Protein AF-A0A2E7FZ31-F1 (afdb_monomer)

Structure (mmCIF, N/CA/C/O backbone):
data_AF-A0A2E7FZ31-F1
#
_entry.id   AF-A0A2E7FZ31-F1
#
loop_
_atom_site.group_PDB
_atom_site.id
_atom_site.type_symbol
_atom_site.label_atom_id
_atom_site.label_alt_id
_atom_site.label_comp_id
_atom_site.label_asym_id
_atom_site.label_entity_id
_atom_site.label_seq_id
_atom_site.pdbx_PDB_ins_code
_atom_site.Cartn_x
_atom_site.Cartn_y
_atom_site.Cartn_z
_atom_site.occupancy
_atom_site.B_iso_or_equiv
_atom_site.auth_seq_id
_atom_site.auth_comp_id
_atom_site.auth_asym_id
_atom_site.auth_atom_id
_atom_site.pdbx_PDB_model_num
ATOM 1 N N . MET A 1 1 ? -2.827 -1.185 -4.726 1.00 63.62 1 MET A N 1
ATOM 2 C CA . MET A 1 1 ? -2.260 -2.531 -4.470 1.00 63.62 1 MET A CA 1
ATOM 3 C C . MET A 1 1 ? -2.335 -3.491 -5.666 1.00 63.62 1 MET A C 1
ATOM 5 O O . MET A 1 1 ? -1.683 -4.524 -5.606 1.00 63.62 1 MET A O 1
ATOM 9 N N . PHE A 1 2 ? -3.060 -3.172 -6.753 1.00 81.69 2 PHE A N 1
ATOM 10 C CA . PHE A 1 2 ? -3.136 -4.022 -7.961 1.00 81.69 2 PHE A CA 1
ATOM 11 C C . PHE A 1 2 ? -2.542 -3.373 -9.223 1.00 81.69 2 PHE A C 1
ATOM 13 O O . PHE A 1 2 ? -2.650 -3.922 -10.309 1.00 81.69 2 PHE A O 1
ATOM 20 N N . GLY A 1 3 ? -1.885 -2.212 -9.109 1.00 79.81 3 GLY A N 1
ATOM 21 C CA . GLY A 1 3 ? -1.303 -1.532 -10.277 1.00 79.81 3 GLY A CA 1
ATOM 22 C C . GLY A 1 3 ? -0.242 -2.372 -11.002 1.00 79.81 3 GLY A C 1
ATOM 23 O O . GLY A 1 3 ? -0.060 -2.227 -12.205 1.00 79.81 3 GLY A O 1
ATOM 24 N N . TRP A 1 4 ? 0.398 -3.305 -10.293 1.00 87.94 4 TRP A N 1
ATOM 25 C CA . TRP A 1 4 ? 1.371 -4.250 -10.839 1.00 87.94 4 TRP A CA 1
ATOM 26 C C . TRP A 1 4 ? 0.784 -5.274 -11.824 1.00 87.94 4 TRP A C 1
ATOM 28 O O . TRP A 1 4 ? 1.523 -5.761 -12.681 1.00 87.94 4 TRP A O 1
ATOM 38 N N . SER A 1 5 ? -0.507 -5.612 -11.722 1.00 92.19 5 SER A N 1
ATOM 39 C CA . SER A 1 5 ? -1.142 -6.626 -12.577 1.00 92.19 5 SER A CA 1
ATOM 40 C C . SER A 1 5 ? -1.700 -6.048 -13.877 1.00 92.19 5 SER A C 1
ATOM 42 O O . SER A 1 5 ? -1.870 -6.781 -14.850 1.00 92.19 5 SER A O 1
ATOM 44 N N . LEU A 1 6 ? -1.925 -4.733 -13.928 1.00 92.69 6 LEU A N 1
ATOM 45 C CA . LEU A 1 6 ? -2.414 -4.043 -15.121 1.00 92.69 6 LEU A CA 1
ATOM 46 C C . LEU A 1 6 ? -1.401 -4.130 -16.280 1.00 92.69 6 LEU A C 1
ATOM 48 O O . LEU A 1 6 ? -0.218 -4.347 -16.027 1.00 92.69 6 LEU A O 1
ATOM 52 N N . PRO A 1 7 ? -1.818 -3.995 -17.550 1.00 92.75 7 PRO A N 1
ATOM 53 C CA . PRO A 1 7 ? -0.911 -4.107 -18.697 1.00 92.75 7 PRO A CA 1
ATOM 54 C C . PRO A 1 7 ? -0.240 -2.782 -19.101 1.00 92.75 7 PRO A C 1
ATOM 56 O O . PRO A 1 7 ? 0.603 -2.777 -19.991 1.00 92.75 7 PRO A O 1
ATOM 59 N N . TRP A 1 8 ? -0.625 -1.653 -18.500 1.00 94.69 8 TRP A N 1
ATOM 60 C CA . TRP A 1 8 ? -0.182 -0.326 -18.934 1.00 94.69 8 TRP A CA 1
ATOM 61 C C . TRP A 1 8 ? 1.095 0.131 -18.220 1.00 94.69 8 TRP A C 1
ATOM 63 O O . TRP A 1 8 ? 1.172 0.077 -16.992 1.00 94.69 8 TRP A O 1
ATOM 73 N N . LEU A 1 9 ? 2.046 0.698 -18.974 1.00 92.88 9 LEU A N 1
ATOM 74 C CA . LEU A 1 9 ? 3.285 1.271 -18.428 1.00 92.88 9 LEU A CA 1
ATOM 75 C C . LEU A 1 9 ? 3.010 2.344 -17.365 1.00 92.88 9 LEU A C 1
ATOM 77 O O . LEU A 1 9 ? 3.647 2.362 -16.314 1.00 92.88 9 LEU A O 1
ATOM 81 N N . THR A 1 10 ? 2.027 3.213 -17.611 1.00 93.31 10 THR A N 1
ATOM 82 C CA . THR A 1 10 ? 1.619 4.257 -16.660 1.00 93.31 10 THR A CA 1
ATOM 83 C C . THR A 1 10 ? 1.180 3.658 -15.328 1.00 93.31 10 THR A C 1
ATOM 85 O O . THR A 1 10 ? 1.595 4.143 -14.281 1.00 93.31 10 THR A O 1
ATOM 88 N N . ALA A 1 11 ? 0.426 2.555 -15.346 1.00 93.81 11 ALA A N 1
ATOM 89 C CA . ALA A 1 11 ? 0.015 1.866 -14.129 1.00 93.81 11 ALA A CA 1
ATOM 90 C C . ALA A 1 11 ? 1.218 1.331 -13.343 1.00 93.81 11 ALA A C 1
ATOM 92 O O . ALA A 1 11 ? 1.245 1.459 -12.118 1.00 93.81 11 ALA A O 1
ATOM 93 N N . TRP A 1 12 ? 2.231 0.783 -14.022 1.00 93.62 12 TRP A N 1
ATOM 94 C CA . TRP A 1 12 ? 3.443 0.2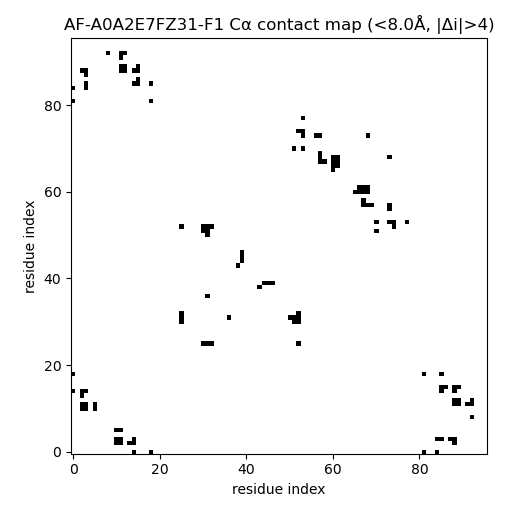92 -13.362 1.00 93.62 12 TRP A CA 1
ATOM 95 C C . TRP A 1 12 ? 4.265 1.423 -12.760 1.00 93.62 12 TRP A C 1
ATOM 97 O O . TRP A 1 12 ? 4.665 1.315 -11.604 1.00 93.62 12 TRP A O 1
ATOM 107 N N . VAL A 1 13 ? 4.485 2.510 -13.506 1.00 94.50 13 VAL A N 1
ATOM 108 C CA . VAL A 1 13 ? 5.240 3.679 -13.028 1.00 94.50 13 VAL A CA 1
ATOM 109 C C . VAL A 1 13 ? 4.540 4.302 -11.825 1.00 94.50 13 VAL A C 1
ATOM 111 O O . VAL A 1 13 ? 5.154 4.498 -10.776 1.00 94.50 13 VAL A O 1
ATOM 114 N N . THR A 1 14 ? 3.233 4.542 -11.935 1.00 94.69 14 THR A N 1
ATOM 115 C CA . THR A 1 14 ? 2.426 5.057 -10.828 1.00 94.69 14 THR A CA 1
ATOM 116 C C . THR A 1 14 ? 2.483 4.120 -9.623 1.00 94.69 14 THR A C 1
ATOM 118 O O . THR A 1 14 ? 2.672 4.588 -8.504 1.00 94.69 14 THR A O 1
ATOM 121 N N . HIS A 1 15 ? 2.380 2.803 -9.821 1.00 94.69 15 HIS A N 1
ATOM 122 C CA . HIS A 1 15 ? 2.471 1.834 -8.729 1.00 94.69 15 HIS A CA 1
ATOM 123 C C . HIS A 1 15 ? 3.850 1.838 -8.058 1.00 94.69 15 HIS A C 1
ATOM 125 O O . HIS A 1 15 ? 3.927 1.8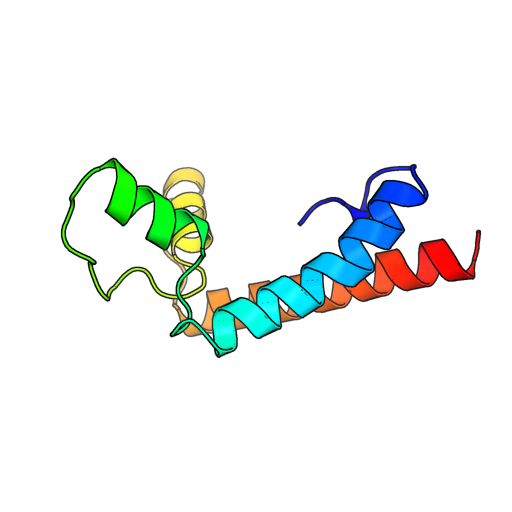72 -6.830 1.00 94.69 15 HIS A O 1
ATOM 131 N N . ALA A 1 16 ? 4.928 1.854 -8.843 1.00 93.94 16 ALA A N 1
ATOM 132 C CA . ALA A 1 16 ? 6.299 1.848 -8.345 1.00 93.94 16 ALA A CA 1
ATOM 133 C C . ALA A 1 16 ? 6.631 3.095 -7.508 1.00 93.94 16 ALA A C 1
ATOM 135 O O . ALA A 1 16 ? 7.398 2.998 -6.555 1.00 93.94 16 ALA A O 1
ATOM 136 N N . ILE A 1 17 ? 6.026 4.246 -7.825 1.00 94.44 17 ILE A N 1
ATOM 137 C CA . ILE A 1 17 ? 6.239 5.514 -7.111 1.00 94.44 17 ILE A CA 1
ATOM 138 C C . ILE A 1 17 ? 5.289 5.661 -5.916 1.00 94.44 17 ILE A C 1
ATOM 140 O O . ILE A 1 17 ? 5.722 5.956 -4.802 1.00 94.44 17 ILE A O 1
ATOM 144 N N . LEU A 1 18 ? 3.983 5.458 -6.113 1.00 92.31 18 LEU A N 1
ATOM 145 C CA . LEU A 1 18 ? 2.998 5.706 -5.057 1.00 92.31 18 LEU A CA 1
ATOM 146 C C . LEU A 1 18 ? 3.102 4.706 -3.908 1.00 92.31 18 LEU A C 1
ATOM 148 O O . LEU A 1 18 ? 2.782 5.052 -2.773 1.00 92.31 18 LEU A O 1
ATOM 152 N N . THR A 1 19 ? 3.561 3.482 -4.165 1.00 91.50 19 THR A N 1
ATOM 153 C CA . THR A 1 19 ? 3.682 2.459 -3.123 1.00 91.50 19 THR A CA 1
ATOM 154 C C . THR A 1 19 ? 4.689 2.842 -2.021 1.00 91.50 19 THR A C 1
ATOM 156 O O . THR A 1 19 ? 4.285 2.909 -0.855 1.00 91.50 19 THR A O 1
ATOM 159 N N . PRO A 1 20 ? 5.960 3.179 -2.324 1.00 90.88 20 PRO A N 1
ATOM 160 C CA . PRO A 1 20 ? 6.894 3.663 -1.307 1.00 90.88 20 PRO A CA 1
ATOM 161 C C . PRO A 1 20 ? 6.465 5.004 -0.697 1.00 90.88 20 PRO A C 1
ATOM 163 O O . PRO A 1 20 ? 6.645 5.198 0.506 1.00 90.88 20 PRO A O 1
ATOM 166 N N . LEU A 1 21 ? 5.839 5.902 -1.470 1.00 91.00 21 LEU A N 1
ATOM 167 C CA . LEU A 1 21 ? 5.291 7.153 -0.928 1.00 91.00 21 LEU A CA 1
ATOM 168 C C . LEU A 1 21 ? 4.185 6.905 0.101 1.00 91.00 21 LEU A C 1
ATOM 170 O O . LEU A 1 21 ? 4.170 7.550 1.144 1.00 91.00 21 LEU A O 1
ATOM 174 N N . THR A 1 22 ? 3.299 5.939 -0.145 1.00 87.06 22 THR A N 1
ATOM 175 C CA . THR A 1 22 ? 2.241 5.558 0.803 1.00 87.06 22 THR A CA 1
ATOM 176 C C . THR A 1 22 ? 2.848 5.015 2.093 1.00 87.06 22 THR A C 1
ATOM 178 O O . THR A 1 22 ? 2.418 5.380 3.186 1.00 87.06 22 THR A O 1
ATOM 181 N N . ARG A 1 23 ? 3.908 4.201 1.990 1.00 87.31 23 ARG A N 1
ATOM 182 C CA . ARG A 1 23 ? 4.636 3.708 3.165 1.00 87.31 23 ARG A CA 1
ATOM 183 C C . ARG A 1 23 ? 5.283 4.839 3.956 1.00 87.31 23 ARG A C 1
ATOM 185 O O . ARG A 1 23 ? 5.220 4.836 5.186 1.00 87.31 23 ARG A O 1
ATOM 192 N N . LEU A 1 24 ? 5.911 5.787 3.264 1.00 89.62 24 LEU A N 1
ATOM 193 C CA . LEU A 1 24 ? 6.513 6.958 3.891 1.00 89.62 24 LEU A CA 1
ATOM 194 C C . LEU A 1 24 ? 5.447 7.802 4.593 1.00 89.62 24 LEU A C 1
ATOM 196 O O . LEU A 1 24 ? 5.610 8.127 5.766 1.00 89.62 24 LEU A O 1
ATOM 200 N N . HIS A 1 25 ? 4.334 8.074 3.912 1.00 87.44 25 HIS A N 1
ATOM 201 C CA . HIS A 1 25 ? 3.191 8.783 4.473 1.00 87.44 25 HIS A CA 1
ATOM 202 C C . HIS A 1 25 ? 2.682 8.107 5.749 1.00 87.44 25 HIS A C 1
ATOM 204 O O . HIS A 1 25 ? 2.582 8.769 6.775 1.00 87.44 25 HIS A O 1
ATOM 210 N N . TRP A 1 26 ? 2.460 6.788 5.743 1.00 82.94 26 TRP A N 1
ATOM 211 C CA . TRP A 1 26 ? 2.053 6.066 6.952 1.00 82.94 26 TRP A CA 1
ATOM 212 C C . TRP A 1 26 ? 3.051 6.203 8.095 1.00 82.94 26 TRP A C 1
ATOM 214 O O . TRP A 1 26 ? 2.649 6.343 9.247 1.00 82.94 26 TRP A O 1
ATOM 224 N N . ARG A 1 27 ? 4.354 6.187 7.806 1.00 84.31 27 ARG A N 1
ATOM 225 C CA . ARG A 1 27 ? 5.371 6.345 8.849 1.00 84.31 27 ARG A CA 1
ATOM 226 C C . ARG A 1 27 ? 5.367 7.749 9.459 1.00 84.31 27 ARG A C 1
ATOM 228 O O . ARG A 1 27 ? 5.660 7.877 10.642 1.00 84.31 27 ARG A O 1
ATOM 235 N N . LEU A 1 28 ? 5.058 8.767 8.658 1.00 86.81 28 LEU A N 1
ATOM 236 C CA . LEU A 1 28 ? 5.000 10.168 9.081 1.00 86.81 28 LEU A CA 1
ATOM 237 C C . LEU A 1 28 ? 3.652 10.543 9.715 1.00 86.81 28 LEU A C 1
ATOM 239 O O . LEU A 1 28 ? 3.598 11.475 10.506 1.00 86.81 28 LEU A O 1
ATOM 243 N N . ASN A 1 29 ? 2.584 9.812 9.396 1.00 83.81 29 ASN A N 1
ATOM 244 C CA . ASN A 1 29 ? 1.214 10.099 9.816 1.00 83.81 29 ASN A CA 1
ATOM 245 C C . ASN A 1 29 ? 0.710 9.109 10.880 1.00 83.81 29 ASN A C 1
ATOM 247 O O . ASN A 1 29 ? -0.372 8.552 10.738 1.00 83.81 29 ASN A O 1
ATOM 251 N N . ASN A 1 30 ? 1.521 8.813 11.903 1.00 80.81 30 ASN A N 1
ATOM 252 C CA . ASN A 1 30 ? 1.152 7.936 13.030 1.00 80.81 30 ASN A CA 1
ATOM 253 C C . ASN A 1 30 ? 0.559 6.567 12.639 1.00 80.81 30 ASN A C 1
ATOM 255 O O . ASN A 1 30 ? -0.213 5.980 13.386 1.00 80.81 30 ASN A O 1
ATOM 259 N N . ARG A 1 31 ? 0.953 6.018 11.482 1.00 76.31 31 ARG A N 1
ATOM 260 C CA . ARG A 1 31 ? 0.413 4.770 10.906 1.00 76.31 31 ARG A CA 1
ATOM 261 C C . ARG A 1 31 ? -1.075 4.830 10.534 1.00 76.31 31 ARG A C 1
ATOM 263 O O . ARG A 1 31 ? -1.675 3.782 10.303 1.00 76.31 31 ARG A O 1
ATOM 270 N N . THR A 1 32 ? -1.625 6.031 10.387 1.00 75.00 32 THR A N 1
ATOM 271 C CA . THR A 1 32 ? -3.004 6.290 9.966 1.00 75.00 32 THR A CA 1
ATOM 272 C C . THR A 1 32 ? -3.060 6.575 8.469 1.00 75.00 32 THR A C 1
ATOM 274 O O . THR A 1 32 ? -2.246 7.324 7.921 1.00 75.00 32 THR A O 1
ATOM 277 N N . CYS A 1 33 ? -4.021 5.965 7.773 1.00 76.56 33 CYS A N 1
ATOM 278 C CA . CYS A 1 33 ? -4.241 6.216 6.351 1.00 76.56 33 CYS A CA 1
ATOM 279 C C . CYS A 1 33 ? -4.828 7.611 6.112 1.00 76.56 33 CYS A C 1
ATOM 281 O O . CYS A 1 33 ? -5.734 8.027 6.830 1.00 76.56 33 CYS A O 1
ATOM 283 N N . ILE A 1 34 ? -4.381 8.286 5.046 1.00 78.62 34 ILE A N 1
ATOM 284 C CA . ILE A 1 34 ? -4.951 9.569 4.616 1.00 78.62 34 ILE A CA 1
ATOM 285 C C . ILE A 1 34 ? -6.470 9.497 4.433 1.00 78.62 34 ILE A C 1
ATOM 287 O O . ILE A 1 34 ? -7.167 10.425 4.822 1.00 78.62 34 ILE A O 1
ATOM 291 N N . PHE A 1 35 ? -6.996 8.383 3.913 1.00 76.69 35 PHE A N 1
ATOM 292 C CA . PHE A 1 35 ? -8.437 8.217 3.732 1.00 76.69 35 PHE A CA 1
ATOM 293 C C . PHE A 1 35 ? -9.189 8.163 5.059 1.00 76.69 35 PHE A C 1
ATOM 295 O O . PHE A 1 35 ? -10.247 8.765 5.158 1.00 76.69 35 PHE A O 1
ATOM 302 N N . THR A 1 36 ? -8.615 7.543 6.091 1.00 75.38 36 THR A N 1
ATOM 303 C CA . THR A 1 36 ? -9.182 7.561 7.447 1.00 75.38 36 THR A CA 1
ATOM 304 C C . THR A 1 36 ? -9.160 8.977 8.019 1.00 75.38 36 THR A C 1
ATOM 306 O O . THR A 1 36 ? -10.147 9.436 8.579 1.00 75.38 36 THR A O 1
ATOM 309 N N . THR A 1 37 ? -8.072 9.729 7.819 1.00 77.12 37 THR A N 1
ATOM 310 C CA . THR A 1 37 ? -8.024 11.148 8.208 1.00 77.12 37 THR A CA 1
ATOM 311 C C . THR A 1 37 ? -9.114 11.966 7.506 1.00 77.12 37 THR A C 1
ATOM 313 O O . THR A 1 37 ? -9.762 12.795 8.138 1.00 77.12 37 THR A O 1
ATOM 316 N N . TRP A 1 38 ? -9.343 11.732 6.213 1.00 80.56 38 TRP A N 1
ATOM 317 C CA . TRP A 1 38 ? -10.381 12.423 5.443 1.00 80.56 38 TRP A CA 1
ATOM 318 C C . TRP A 1 38 ? -11.786 12.022 5.885 1.00 80.56 38 TRP A C 1
A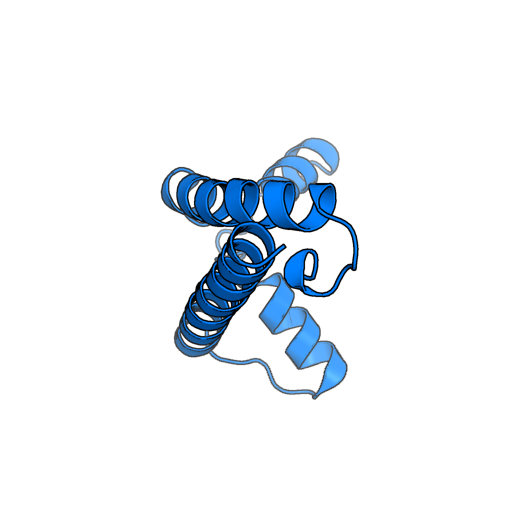TOM 320 O O . TRP A 1 38 ? -12.645 12.884 6.020 1.00 80.56 38 TRP A O 1
ATOM 330 N N . GLU A 1 39 ? -12.010 10.739 6.149 1.00 79.44 39 GLU A N 1
ATOM 331 C CA . GLU A 1 39 ? -13.265 10.222 6.689 1.00 79.44 39 GLU A CA 1
ATOM 332 C C . GLU A 1 39 ? -13.612 10.901 8.017 1.00 79.44 39 GLU A C 1
ATOM 334 O O . GLU A 1 39 ? -14.723 11.402 8.164 1.00 79.44 39 GLU A O 1
ATOM 339 N N . HIS A 1 40 ? -12.649 11.028 8.935 1.00 76.69 40 HIS A N 1
ATOM 340 C CA . HIS A 1 40 ? -12.848 11.766 10.185 1.00 76.69 40 HIS A CA 1
ATOM 341 C C . HIS A 1 40 ? -13.195 13.238 9.953 1.00 76.69 40 HIS A C 1
ATOM 343 O O . HIS A 1 40 ? -14.112 13.756 10.584 1.00 76.69 40 HIS A O 1
ATOM 349 N N . LEU A 1 41 ? -12.497 13.908 9.031 1.00 81.50 41 LEU A N 1
ATOM 350 C CA . LEU A 1 41 ? -12.771 15.310 8.704 1.00 81.50 41 LEU A CA 1
ATOM 351 C C . LEU A 1 41 ? -14.164 15.507 8.089 1.00 81.50 41 LEU A C 1
ATOM 353 O O . LEU A 1 41 ? -14.804 16.519 8.357 1.00 81.50 41 LEU A O 1
ATOM 357 N N . ILE A 1 42 ? -14.626 14.562 7.266 1.00 85.06 42 ILE A N 1
ATOM 358 C CA . ILE A 1 42 ? -15.908 14.652 6.556 1.00 85.06 42 ILE A CA 1
ATOM 359 C C . ILE A 1 42 ? -17.077 14.246 7.460 1.00 85.06 42 ILE A C 1
ATOM 361 O O . ILE A 1 42 ? -18.115 14.903 7.445 1.00 85.06 42 ILE A O 1
ATOM 365 N N . LEU A 1 43 ? -16.928 13.163 8.228 1.00 84.12 43 LEU A N 1
ATOM 366 C CA . LEU A 1 43 ? -17.999 12.589 9.048 1.00 84.12 43 LEU A CA 1
ATOM 367 C C . LEU A 1 43 ? -18.051 13.164 10.469 1.00 84.12 43 LEU A C 1
ATOM 369 O O . LEU A 1 43 ? -19.039 12.950 11.162 1.00 84.12 43 LEU A O 1
ATOM 373 N N . GLY A 1 44 ? -17.015 13.882 10.915 1.00 73.06 44 GLY A N 1
ATOM 374 C CA . GLY A 1 44 ? -16.975 14.509 12.240 1.00 73.06 44 GLY A CA 1
ATOM 375 C C . GLY A 1 44 ? -16.890 13.526 13.415 1.00 73.06 44 GLY A C 1
ATOM 376 O O . GLY A 1 44 ? -17.130 13.927 14.550 1.00 73.06 44 GLY A O 1
ATOM 377 N N . ASN A 1 45 ? -16.563 12.252 13.168 1.00 74.00 45 ASN A N 1
ATOM 378 C CA . ASN A 1 45 ? -16.407 11.239 14.215 1.00 74.00 45 ASN A CA 1
ATOM 379 C C . ASN A 1 45 ? -15.042 11.343 14.907 1.00 74.00 45 ASN A C 1
ATOM 381 O O . ASN A 1 45 ? -14.026 11.586 14.249 1.00 74.00 45 ASN A O 1
ATOM 385 N N . GLU A 1 46 ? -15.009 11.076 16.218 1.00 61.16 46 GLU A N 1
ATOM 386 C CA . GLU A 1 46 ? -13.766 11.023 16.993 1.00 61.16 46 GLU A CA 1
ATOM 387 C C . GLU A 1 46 ? -12.789 9.987 16.422 1.00 61.16 46 GLU A C 1
ATOM 389 O O . GLU A 1 46 ? -13.174 8.905 15.965 1.00 61.16 46 GLU A O 1
ATOM 394 N N . HIS A 1 47 ? -11.504 10.343 16.421 1.00 58.75 47 HIS A N 1
ATOM 395 C CA . HIS A 1 47 ? -10.440 9.468 15.954 1.00 58.75 47 HIS A CA 1
ATOM 396 C C . HIS A 1 47 ? -10.301 8.282 16.909 1.00 58.75 47 HIS A C 1
ATOM 398 O O . HIS A 1 47 ? -9.752 8.414 17.999 1.00 58.75 47 HIS A O 1
ATOM 404 N N . ILE A 1 48 ? -10.809 7.117 16.507 1.00 62.97 48 ILE A N 1
ATOM 405 C CA . ILE A 1 48 ? -10.603 5.879 17.257 1.00 62.97 48 ILE A CA 1
ATOM 406 C C . ILE A 1 48 ? -9.160 5.441 16.984 1.00 62.97 48 ILE A C 1
ATOM 408 O O . ILE A 1 48 ? -8.871 4.941 15.893 1.00 62.97 48 ILE A O 1
ATOM 412 N N . GLU A 1 49 ? -8.271 5.628 17.969 1.00 56.22 49 GLU A N 1
ATOM 413 C CA . GLU A 1 49 ? -6.837 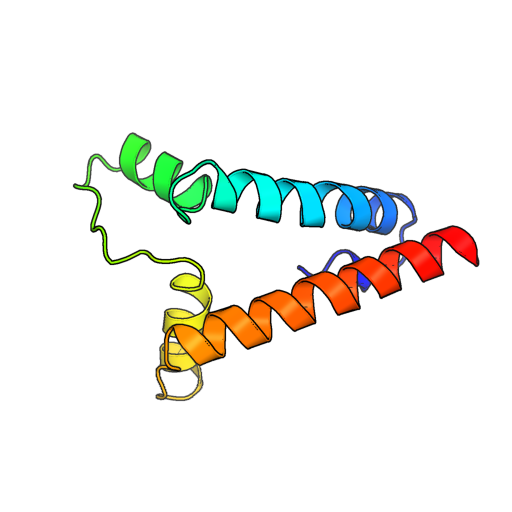5.264 17.923 1.00 56.22 49 GLU A CA 1
ATOM 414 C C . GLU A 1 49 ? -6.583 3.813 17.470 1.00 56.22 49 GLU A C 1
ATOM 416 O O . GLU A 1 49 ? -5.498 3.479 16.998 1.00 56.22 49 GLU A O 1
ATOM 421 N N . GLU A 1 50 ? -7.593 2.946 17.556 1.00 55.38 50 GLU A N 1
ATOM 422 C CA . GLU A 1 50 ? -7.521 1.538 17.167 1.00 55.38 50 GLU A CA 1
ATOM 423 C C . GLU A 1 50 ? -7.518 1.281 15.640 1.00 55.38 50 GLU A C 1
ATOM 425 O O . GLU A 1 50 ? -7.313 0.142 15.206 1.00 55.38 50 GLU A O 1
ATOM 430 N N . HIS A 1 51 ? -7.671 2.315 14.797 1.00 64.38 51 HIS A N 1
ATOM 431 C CA . HIS A 1 51 ? -7.509 2.222 13.333 1.00 64.38 51 HIS A CA 1
ATOM 432 C C . HIS A 1 51 ? -6.031 2.160 12.914 1.00 64.38 51 HIS A C 1
ATOM 434 O O . HIS A 1 51 ? -5.516 2.982 12.154 1.00 64.38 51 HIS A O 1
ATOM 440 N N . GLU A 1 52 ? -5.329 1.149 13.414 1.00 67.38 52 GLU A N 1
ATOM 441 C CA . GLU A 1 52 ? -3.935 0.894 13.080 1.00 67.38 52 GLU A CA 1
ATOM 442 C C . GLU A 1 52 ? -3.729 0.522 11.597 1.00 67.38 52 GLU A C 1
ATOM 444 O O . GLU A 1 52 ? -4.609 -0.038 10.938 1.00 67.38 52 GLU A O 1
ATOM 449 N N . GLU A 1 53 ? -2.503 0.714 11.090 1.00 72.56 53 GLU A N 1
ATOM 450 C CA . GLU A 1 53 ? -2.037 0.140 9.816 1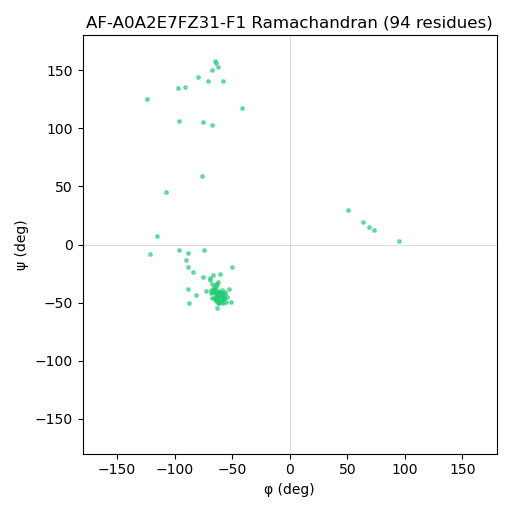.00 72.56 53 GLU A CA 1
ATOM 451 C C . GLU A 1 53 ? -2.504 -1.320 9.640 1.00 72.56 53 GLU A C 1
ATOM 453 O O . GLU A 1 53 ? -2.132 -2.209 10.413 1.00 72.56 53 GLU A O 1
ATOM 458 N N . GLY A 1 54 ? -3.311 -1.549 8.599 1.00 77.19 54 GLY A N 1
ATOM 459 C CA . GLY A 1 54 ? -3.894 -2.849 8.271 1.00 77.19 54 GLY A CA 1
ATOM 460 C C . GLY A 1 54 ? -5.300 -3.099 8.815 1.00 77.19 54 GLY A C 1
ATOM 461 O O . GLY A 1 54 ? -5.830 -4.176 8.565 1.00 77.19 54 GLY A O 1
ATOM 462 N N . TRP A 1 55 ? -5.930 -2.134 9.492 1.00 80.94 55 TRP A N 1
ATOM 463 C CA .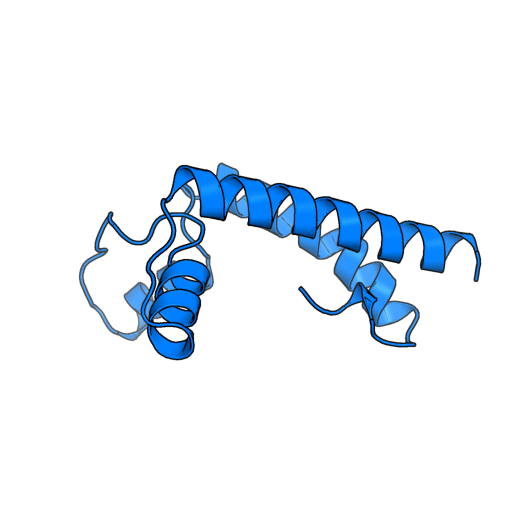 TRP A 1 55 ? -7.310 -2.249 9.983 1.00 80.94 55 TRP A CA 1
ATOM 464 C C . TRP A 1 55 ? -8.292 -2.700 8.892 1.00 80.94 55 TRP A C 1
ATOM 466 O O . TRP A 1 55 ? -8.958 -3.715 9.061 1.00 80.94 55 TRP A O 1
ATOM 476 N N . PHE A 1 56 ? -8.270 -2.052 7.722 1.00 81.75 56 PHE A N 1
ATOM 477 C CA . PHE A 1 56 ? -9.117 -2.440 6.586 1.00 81.75 56 PHE A CA 1
ATOM 478 C C . PHE A 1 56 ? -8.911 -3.904 6.166 1.00 81.75 56 PHE A C 1
ATOM 480 O O . PHE A 1 56 ? -9.862 -4.619 5.869 1.00 81.75 56 PHE A O 1
ATOM 487 N N . VAL A 1 57 ?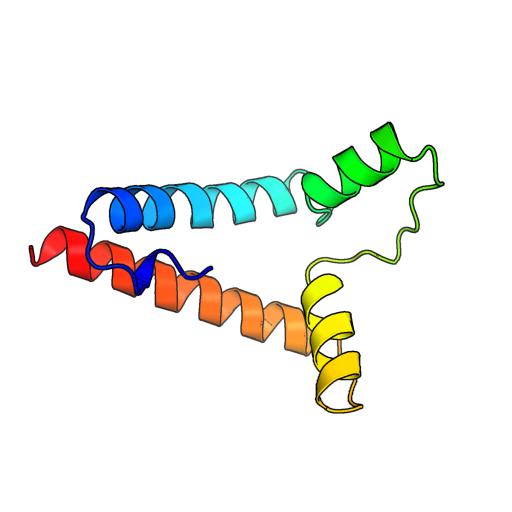 -7.659 -4.373 6.164 1.00 84.81 57 VAL A N 1
ATOM 488 C CA . VAL A 1 57 ? -7.331 -5.755 5.787 1.00 84.81 57 VAL A CA 1
ATOM 489 C C . VAL A 1 57 ? -7.855 -6.737 6.831 1.00 84.81 57 VAL A C 1
ATOM 491 O O . VAL A 1 57 ? -8.371 -7.788 6.457 1.00 84.81 57 VAL A O 1
ATOM 494 N N . LYS A 1 58 ? -7.766 -6.403 8.123 1.00 88.06 58 LYS A N 1
ATOM 495 C CA . LYS A 1 58 ? -8.331 -7.229 9.197 1.00 88.06 58 LYS A CA 1
ATOM 496 C C . LYS A 1 58 ? -9.844 -7.344 9.062 1.00 88.06 58 LYS A C 1
ATOM 498 O O . LYS A 1 58 ? -10.341 -8.462 9.049 1.00 88.06 58 LYS A O 1
ATOM 503 N N . GLU A 1 59 ? -10.528 -6.214 8.899 1.00 87.00 59 GLU A N 1
ATOM 504 C CA . GLU A 1 59 ? -11.989 -6.152 8.800 1.00 87.00 59 GLU A CA 1
ATOM 505 C C . GLU A 1 59 ? -12.492 -6.932 7.579 1.00 87.00 59 GLU A C 1
ATOM 507 O O . GLU A 1 59 ? -13.411 -7.738 7.671 1.00 87.00 59 GLU A O 1
ATOM 512 N N . MET A 1 60 ? -11.810 -6.793 6.438 1.00 87.50 60 MET A N 1
ATOM 513 C CA . MET A 1 60 ? -12.120 -7.567 5.239 1.00 87.50 60 MET A CA 1
ATOM 514 C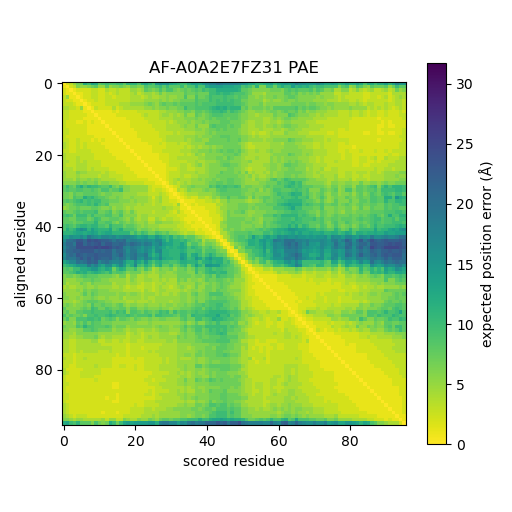 C . MET A 1 60 ? -11.854 -9.071 5.429 1.00 87.50 60 MET A C 1
ATOM 516 O O . MET A 1 60 ? -12.629 -9.894 4.951 1.00 87.50 60 MET A O 1
ATOM 520 N N . THR A 1 61 ? -10.776 -9.454 6.121 1.00 89.69 61 THR A N 1
ATOM 521 C CA . THR A 1 61 ? -10.462 -10.874 6.381 1.00 89.69 61 THR A CA 1
ATOM 522 C C . THR A 1 61 ? -11.494 -11.503 7.316 1.00 89.69 61 THR A C 1
ATOM 524 O O . THR A 1 61 ? -11.943 -12.623 7.074 1.00 89.69 61 THR A O 1
ATOM 527 N N . GLU A 1 62 ? -11.918 -10.764 8.339 1.00 92.06 62 GLU A N 1
ATOM 528 C CA . GLU A 1 62 ? -12.971 -11.176 9.261 1.00 92.06 62 GLU A CA 1
ATOM 529 C C . GLU A 1 62 ? -14.317 -11.306 8.543 1.00 92.06 62 GLU A C 1
ATOM 531 O O . GLU A 1 62 ? -14.962 -12.345 8.652 1.00 92.06 62 GLU A O 1
ATOM 536 N N . ALA A 1 63 ? -14.694 -10.326 7.721 1.00 91.94 63 ALA A N 1
ATOM 537 C CA . ALA A 1 63 ? -15.936 -10.365 6.956 1.00 91.94 63 ALA A CA 1
ATOM 538 C C . ALA A 1 63 ? -15.987 -11.519 5.936 1.00 91.94 63 ALA A C 1
ATOM 540 O O . ALA A 1 63 ? -17.058 -12.069 5.683 1.00 91.94 63 ALA A O 1
ATOM 541 N N . LEU A 1 64 ? -14.849 -11.890 5.336 1.00 93.19 64 LEU A N 1
ATOM 542 C CA . LEU A 1 64 ? -14.792 -12.927 4.298 1.00 93.19 64 LEU A CA 1
ATOM 543 C C . LEU A 1 64 ? -14.601 -14.346 4.849 1.00 93.19 64 LEU A C 1
ATOM 545 O O . LEU A 1 64 ? -15.134 -15.293 4.277 1.00 93.19 64 LEU A O 1
ATOM 549 N N . ILE A 1 65 ? -13.793 -14.509 5.900 1.00 93.81 65 ILE A N 1
ATOM 550 C CA . ILE A 1 65 ? -13.313 -15.823 6.372 1.00 93.81 65 ILE A CA 1
ATOM 551 C C . ILE A 1 65 ? -13.727 -16.081 7.835 1.00 93.81 65 ILE A C 1
ATOM 553 O O . ILE A 1 65 ? -13.557 -17.186 8.343 1.00 93.81 65 ILE A O 1
ATOM 557 N N . GLY A 1 66 ? -14.292 -15.091 8.533 1.00 92.31 66 GLY A N 1
ATOM 558 C CA . GLY A 1 66 ? -14.665 -15.199 9.949 1.00 92.31 66 GLY A CA 1
ATOM 559 C C . GLY A 1 66 ? -13.465 -15.191 10.900 1.00 92.31 66 GLY A C 1
ATOM 560 O O . GLY A 1 66 ? -13.596 -15.537 12.071 1.00 92.31 66 GLY A O 1
ATOM 561 N N . TRP A 1 67 ? -12.279 -14.830 10.403 1.00 91.06 67 TRP A N 1
ATOM 562 C CA . TRP A 1 67 ? -11.040 -14.811 11.171 1.00 91.06 67 TRP A CA 1
ATOM 563 C C . TRP A 1 67 ? -10.390 -13.431 11.121 1.00 91.06 67 TRP A C 1
ATOM 565 O O . TRP A 1 67 ? -10.089 -12.916 10.045 1.00 91.06 67 TRP A O 1
ATOM 575 N N . ARG A 1 68 ? -10.120 -12.855 12.296 1.00 88.81 68 ARG A N 1
ATOM 576 C CA . ARG A 1 68 ? -9.434 -11.567 12.438 1.00 88.81 68 ARG A CA 1
ATOM 577 C C . ARG A 1 68 ? -7.933 -11.799 12.681 1.00 88.81 68 ARG A C 1
ATOM 579 O O . ARG A 1 68 ? -7.554 -12.227 13.775 1.00 88.81 68 ARG A O 1
ATOM 586 N N . PRO A 1 69 ? -7.050 -11.545 11.696 1.00 87.50 69 PRO A N 1
ATOM 587 C CA . PRO A 1 69 ? -5.615 -11.749 11.868 1.00 87.50 69 PRO A CA 1
ATOM 588 C C . PRO A 1 69 ? -5.022 -10.755 12.875 1.00 87.50 69 PRO A C 1
ATOM 590 O O . PRO A 1 69 ? -5.462 -9.608 12.999 1.00 87.50 69 PRO A O 1
ATOM 593 N N . SER A 1 70 ? -3.962 -11.169 13.575 1.00 89.38 70 SER A N 1
ATOM 594 C CA . SER A 1 70 ? -3.262 -10.288 14.518 1.00 89.38 70 SER A CA 1
ATOM 595 C C . SER A 1 70 ? -2.650 -9.070 13.808 1.00 89.38 70 SER A C 1
ATOM 597 O O . SER A 1 70 ? -2.292 -9.128 12.624 1.00 89.38 70 SER A O 1
ATOM 599 N N . THR A 1 71 ? -2.479 -7.951 14.527 1.00 85.25 71 THR A N 1
ATOM 600 C CA . THR A 1 71 ? -1.824 -6.743 13.980 1.00 85.25 71 THR A CA 1
ATOM 601 C C . THR A 1 71 ? -0.447 -7.058 13.408 1.00 85.25 71 THR A C 1
ATOM 603 O O . THR A 1 71 ? -0.114 -6.608 12.314 1.00 85.25 71 THR A O 1
ATOM 606 N N . HIS A 1 72 ? 0.353 -7.841 14.136 1.00 86.88 72 HIS A N 1
ATOM 607 C CA . HIS A 1 72 ? 1.712 -8.174 13.724 1.00 86.88 72 HIS A CA 1
ATOM 608 C C . HIS A 1 72 ? 1.730 -8.953 12.404 1.00 86.88 72 HIS A C 1
ATOM 610 O O . HIS A 1 72 ? 2.467 -8.586 11.488 1.00 86.88 72 HIS A O 1
ATOM 616 N N . LEU A 1 73 ? 0.874 -9.974 12.280 1.00 88.88 73 LEU A N 1
ATOM 617 C CA . LEU A 1 73 ? 0.766 -10.768 11.059 1.00 88.88 73 LEU A CA 1
ATOM 618 C C . LEU A 1 73 ? 0.311 -9.907 9.878 1.00 88.88 73 LEU A C 1
ATOM 620 O O . LEU A 1 73 ? 0.941 -9.923 8.824 1.00 88.88 73 LEU A O 1
ATOM 624 N N . THR A 1 74 ? -0.739 -9.108 10.077 1.00 88.81 74 THR A N 1
ATOM 625 C CA . THR A 1 74 ? -1.290 -8.233 9.033 1.00 88.81 74 THR A CA 1
ATOM 626 C C . THR A 1 74 ? -0.230 -7.260 8.519 1.00 88.81 74 THR A C 1
ATOM 628 O O . THR A 1 74 ? -0.026 -7.145 7.311 1.00 88.81 74 THR A O 1
ATOM 631 N N . ARG A 1 75 ? 0.519 -6.619 9.427 1.00 86.19 75 ARG A N 1
ATOM 632 C CA . ARG A 1 75 ? 1.605 -5.696 9.066 1.00 86.19 75 ARG A CA 1
ATOM 633 C C . ARG A 1 75 ? 2.724 -6.388 8.292 1.00 86.19 75 ARG A C 1
ATOM 635 O O . ARG A 1 75 ? 3.193 -5.833 7.302 1.00 86.19 75 ARG A O 1
ATOM 642 N N . GLN A 1 76 ? 3.148 -7.583 8.707 1.00 90.25 76 GLN A N 1
ATOM 643 C CA . GLN A 1 76 ? 4.185 -8.334 7.992 1.00 90.25 76 GLN A CA 1
ATOM 644 C C . GLN A 1 76 ? 3.730 -8.736 6.588 1.00 90.25 76 GLN A C 1
ATOM 646 O O . GLN A 1 76 ? 4.446 -8.484 5.621 1.00 90.25 76 GLN A O 1
ATOM 651 N N . VAL A 1 77 ? 2.530 -9.308 6.462 1.00 91.25 77 VAL A N 1
ATOM 652 C CA . VAL A 1 77 ? 1.971 -9.725 5.168 1.00 91.25 77 VAL A CA 1
ATOM 653 C C . VAL A 1 77 ? 1.841 -8.529 4.230 1.00 91.25 77 VAL A C 1
ATOM 655 O O . VAL A 1 77 ? 2.314 -8.590 3.096 1.00 91.25 77 VAL A O 1
ATOM 658 N N . MET A 1 78 ? 1.276 -7.416 4.705 1.00 89.50 78 MET A N 1
ATOM 659 C CA . MET A 1 78 ? 1.159 -6.192 3.912 1.00 89.50 78 MET A CA 1
ATOM 660 C C . MET A 1 78 ? 2.525 -5.648 3.498 1.00 89.50 78 MET A C 1
ATOM 662 O O . MET A 1 78 ? 2.686 -5.250 2.348 1.00 89.50 78 MET A O 1
ATOM 666 N N . PHE A 1 79 ? 3.514 -5.659 4.397 1.00 90.19 79 PHE A N 1
ATOM 667 C CA . PHE A 1 79 ? 4.867 -5.199 4.093 1.00 90.19 79 PHE A CA 1
ATOM 668 C C . PHE A 1 79 ? 5.514 -6.026 2.979 1.00 90.19 79 PHE A C 1
ATOM 670 O O . PHE A 1 79 ? 6.000 -5.457 2.000 1.00 90.19 79 PHE A O 1
ATOM 677 N N . TYR A 1 80 ? 5.492 -7.357 3.095 1.00 93.25 80 TYR A N 1
ATOM 678 C CA . TYR A 1 80 ? 6.048 -8.233 2.064 1.00 93.25 80 TYR A CA 1
ATOM 679 C C . TYR A 1 80 ? 5.292 -8.092 0.745 1.00 93.25 80 TYR A C 1
ATOM 681 O O . TYR A 1 80 ? 5.918 -7.898 -0.294 1.00 93.25 80 TYR A O 1
ATOM 689 N N . TRP A 1 81 ? 3.958 -8.108 0.781 1.00 92.44 81 TRP A N 1
ATOM 690 C CA . TRP A 1 81 ? 3.126 -7.943 -0.409 1.00 92.44 81 TRP A CA 1
ATOM 691 C C . TRP A 1 81 ? 3.425 -6.633 -1.142 1.00 92.44 81 TRP A C 1
ATOM 693 O O . TRP A 1 81 ? 3.605 -6.608 -2.360 1.00 92.44 81 TRP A O 1
ATOM 703 N N . MET A 1 82 ? 3.520 -5.539 -0.391 1.00 91.69 82 MET A N 1
ATOM 704 C CA . MET A 1 82 ? 3.811 -4.211 -0.912 1.00 91.69 82 MET A CA 1
ATOM 705 C C . MET A 1 82 ? 5.152 -4.178 -1.656 1.00 91.69 82 MET A C 1
ATOM 707 O O . MET A 1 82 ? 5.210 -3.711 -2.794 1.00 91.69 82 MET A O 1
ATOM 711 N N . TRP A 1 83 ? 6.222 -4.707 -1.059 1.00 94.31 83 TRP A N 1
ATOM 712 C CA . TRP A 1 83 ? 7.541 -4.700 -1.695 1.00 94.31 83 TRP A CA 1
ATOM 713 C C . TRP A 1 83 ? 7.656 -5.689 -2.851 1.00 94.31 83 TRP A C 1
ATOM 715 O O . TRP A 1 83 ? 8.199 -5.321 -3.888 1.00 94.31 83 TRP A O 1
ATOM 725 N N . ILE A 1 84 ? 7.090 -6.893 -2.729 1.00 95.75 84 ILE A N 1
ATOM 726 C CA . ILE A 1 84 ? 7.067 -7.881 -3.818 1.00 95.75 84 ILE A CA 1
ATOM 727 C C . ILE A 1 84 ? 6.375 -7.288 -5.049 1.00 95.75 84 ILE A C 1
ATOM 729 O O . ILE A 1 84 ? 6.931 -7.296 -6.144 1.00 95.75 84 ILE A O 1
ATOM 733 N N . THR A 1 85 ? 5.186 -6.711 -4.877 1.00 94.81 85 THR A N 1
ATOM 734 C CA . THR A 1 85 ? 4.423 -6.138 -5.997 1.00 94.81 85 THR A CA 1
ATOM 735 C C . THR A 1 85 ? 5.061 -4.872 -6.571 1.00 94.81 85 THR A C 1
ATOM 737 O O . THR A 1 85 ? 4.970 -4.635 -7.774 1.00 94.81 85 THR A O 1
ATOM 740 N N . THR A 1 86 ? 5.758 -4.082 -5.749 1.00 94.94 86 THR A N 1
ATOM 741 C CA . THR A 1 86 ? 6.565 -2.942 -6.220 1.00 94.94 86 THR A CA 1
ATOM 742 C C . THR A 1 86 ? 7.742 -3.411 -7.071 1.00 94.94 86 THR A C 1
ATOM 744 O O . THR A 1 86 ? 7.955 -2.872 -8.156 1.00 94.94 86 THR A O 1
ATOM 747 N N . LEU A 1 87 ? 8.471 -4.440 -6.625 1.00 95.69 87 LEU A N 1
ATOM 748 C CA . LEU A 1 87 ? 9.570 -5.034 -7.388 1.00 95.69 87 LEU A CA 1
ATOM 749 C C . LEU A 1 87 ? 9.076 -5.591 -8.723 1.00 95.69 87 LEU A C 1
ATOM 751 O O . LEU A 1 87 ? 9.696 -5.318 -9.743 1.00 95.69 87 LEU A O 1
ATOM 755 N N . ILE A 1 88 ? 7.922 -6.267 -8.744 1.00 95.19 88 ILE A N 1
ATOM 756 C CA . ILE A 1 88 ? 7.297 -6.729 -9.992 1.00 95.19 88 ILE A CA 1
ATOM 757 C C . ILE A 1 88 ? 7.027 -5.548 -10.934 1.00 95.19 88 ILE A C 1
ATOM 759 O O . I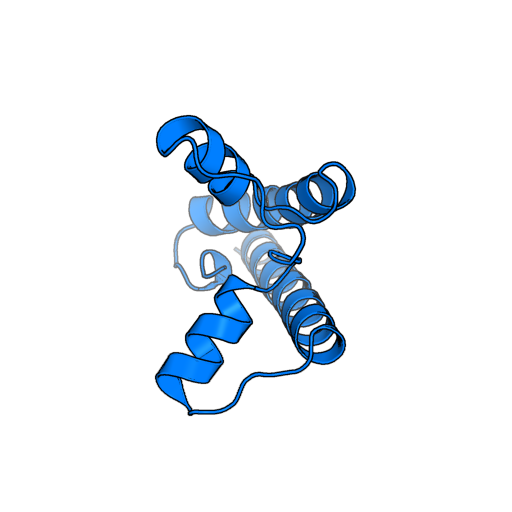LE A 1 88 ? 7.377 -5.625 -12.109 1.00 95.19 88 ILE A O 1
ATOM 763 N N . SER A 1 89 ? 6.451 -4.440 -10.448 1.00 94.56 89 SER A N 1
ATOM 764 C CA . SER A 1 89 ? 6.247 -3.242 -11.277 1.00 94.56 89 SER A CA 1
ATOM 765 C C . SER A 1 89 ? 7.558 -2.694 -11.841 1.00 94.56 89 SER A C 1
ATOM 767 O O . SER A 1 89 ? 7.618 -2.403 -13.030 1.00 94.56 89 SER A O 1
ATOM 769 N N . ILE A 1 90 ? 8.610 -2.593 -11.023 1.00 95.06 90 ILE A N 1
ATOM 770 C CA . ILE A 1 90 ? 9.929 -2.108 -11.456 1.00 95.06 90 ILE A CA 1
ATOM 771 C C . ILE A 1 90 ? 10.535 -3.043 -12.507 1.00 95.06 90 ILE A C 1
ATOM 773 O O . ILE A 1 90 ? 11.002 -2.570 -13.539 1.00 95.06 90 ILE A O 1
ATOM 777 N N . SER A 1 91 ? 10.485 -4.359 -12.292 1.00 95.31 91 SER A N 1
ATOM 778 C CA . SER A 1 91 ? 10.967 -5.342 -13.263 1.00 95.31 91 SER A CA 1
ATOM 779 C C . SER A 1 91 ? 10.209 -5.249 -14.585 1.00 95.31 91 SER A C 1
ATOM 781 O O . SER A 1 91 ? 10.834 -5.304 -15.637 1.00 95.31 91 SER A O 1
ATOM 783 N N . ARG A 1 92 ? 8.883 -5.052 -14.559 1.00 94.00 92 ARG A N 1
ATOM 784 C CA . ARG A 1 92 ? 8.092 -4.861 -15.786 1.00 94.00 92 ARG A CA 1
ATOM 785 C C . ARG A 1 92 ? 8.455 -3.568 -16.513 1.00 94.00 92 ARG A C 1
ATOM 787 O O . ARG A 1 92 ? 8.516 -3.592 -17.729 1.00 94.00 92 ARG A O 1
ATOM 794 N N . ILE A 1 93 ? 8.734 -2.478 -15.798 1.00 93.94 93 ILE A N 1
ATOM 795 C CA . ILE A 1 93 ? 9.222 -1.227 -16.406 1.00 93.94 93 ILE A CA 1
ATOM 796 C C . ILE A 1 93 ? 10.609 -1.423 -17.030 1.00 93.94 93 ILE A C 1
ATOM 798 O O . ILE A 1 93 ? 10.871 -0.891 -18.096 1.00 93.94 93 ILE A O 1
ATOM 802 N N . ALA A 1 94 ? 11.500 -2.165 -16.368 1.00 94.38 94 ALA A N 1
ATOM 803 C CA . ALA A 1 94 ? 12.875 -2.357 -16.825 1.00 94.38 94 ALA A CA 1
ATOM 804 C C . ALA A 1 94 ? 13.006 -3.325 -18.017 1.00 94.38 94 ALA A C 1
ATOM 806 O O . ALA A 1 94 ? 13.968 -3.225 -18.773 1.00 94.38 94 ALA A O 1
ATOM 807 N N . LEU A 1 95 ? 12.083 -4.283 -18.152 1.00 92.31 95 LEU A N 1
ATOM 808 C CA . LEU A 1 95 ? 12.103 -5.322 -19.192 1.00 92.31 95 LEU A CA 1
ATOM 809 C C . LEU A 1 95 ? 11.236 -4.994 -20.417 1.00 92.31 95 LEU A C 1
ATOM 811 O O . LEU A 1 95 ? 11.205 -5.792 -21.353 1.00 92.31 95 LEU A O 1
ATOM 815 N N . ASN A 1 96 ? 10.502 -3.882 -20.386 1.00 79.56 96 ASN A N 1
ATOM 816 C CA . ASN A 1 96 ? 9.564 -3.467 -21.427 1.00 79.56 96 ASN A CA 1
ATOM 817 C C . ASN A 1 96 ? 10.104 -2.274 -22.209 1.00 79.56 96 ASN A C 1
ATOM 819 O O . ASN A 1 96 ? 9.948 -2.281 -23.447 1.00 79.56 96 ASN A O 1
#

pLDDT: mean 85.6, std 9.69, range [55.38, 95.75]

Solvent-accessible surface area (backbone atoms only — not comparable to full-atom values): 5444 Å² total; per-residue (Å²): 140,61,35,53,77,53,92,48,68,66,40,19,54,51,35,45,52,50,52,58,50,50,55,51,48,23,69,75,43,85,36,36,53,70,66,59,56,48,47,33,71,73,69,69,52,80,85,63,84,81,58,42,62,50,42,70,58,30,53,53,38,26,74,75,71,75,44,69,65,52,67,69,59,44,44,50,52,51,52,52,51,53,52,54,44,32,48,50,13,47,52,53,64,75,77,105

Nearest PDB structures (foldseek):
  3t6d-assembly1_M  TM=3.052E-01  e=7.502E+00  Blastochloris viridis

Secondary structure (DSSP, 8-state):
--TTTSS-HHHHHHHHHHHHHHHHHHHHTTT--HHHHHHHHHH-----TT--TTHHHHHHHHHHHS----HHHHHHHHHHHHHHHHHHHHHHHHH-

Radius of gyration: 15.27 Å; Cα contacts (8 Å, |Δi|>4): 69; chains: 1; bounding box: 31×31×39 Å

Foldseek 3Di:
DCLLVDPDLVSLVCLLPVLVVQVVCCVVVVQAGPVLVVCCVVVVDDDPNPRHNQNVVQVVCCVPPVDRDDPVVSVVVCVVVSVVSSVSSVVVNVVD

Mean predicted aligned error: 5.92 Å

Sequence (96 aa):
MFGWSLPWLTAWVTHAILTPLTRLHWRLNNRTCIFTTWEHLILGNEHIEEHEEGWFVKEMTEALIGWRPSTHLTRQVMFYWMWITTLISISRIALN